Protein AF-A0AAZ3PKI0-F1 (afdb_monomer_lite)

Structure (mmCIF, N/CA/C/O backbone):
data_AF-A0AAZ3PKI0-F1
#
_entry.id   AF-A0AAZ3PKI0-F1
#
loop_
_atom_site.group_PDB
_atom_site.id
_atom_site.type_symbol
_atom_site.label_atom_id
_atom_site.label_alt_id
_atom_site.label_comp_id
_atom_site.label_asym_id
_atom_site.label_entity_id
_atom_site.label_seq_id
_atom_site.pdbx_PDB_ins_code
_atom_site.Cartn_x
_atom_site.Cartn_y
_atom_site.Cartn_z
_atom_site.occupancy
_atom_site.B_iso_or_equiv
_atom_site.auth_seq_id
_atom_site.auth_comp_id
_atom_site.auth_asym_id
_atom_site.auth_atom_id
_atom_site.pdbx_PDB_model_num
ATOM 1 N N . MET A 1 1 ? 27.537 -2.124 -62.324 1.00 47.22 1 MET A N 1
ATOM 2 C CA . MET A 1 1 ? 26.888 -2.576 -61.076 1.00 47.22 1 MET A CA 1
ATOM 3 C C . MET A 1 1 ? 27.888 -2.335 -59.960 1.00 47.22 1 MET A C 1
ATOM 5 O O . MET A 1 1 ? 28.958 -2.930 -60.044 1.00 47.22 1 MET A O 1
ATOM 9 N N . PRO A 1 2 ? 27.652 -1.403 -59.022 1.00 54.72 2 PRO A N 1
ATOM 10 C CA . PRO A 1 2 ? 28.598 -1.207 -57.933 1.00 54.72 2 PRO A CA 1
ATOM 11 C C . PRO A 1 2 ? 28.593 -2.488 -57.096 1.00 54.72 2 PRO A C 1
ATOM 13 O O . PRO A 1 2 ? 27.531 -2.969 -56.702 1.00 54.72 2 PRO A O 1
ATOM 16 N N . LEU A 1 3 ? 29.770 -3.093 -56.924 1.00 57.56 3 LEU A N 1
ATOM 17 C CA . LEU A 1 3 ? 29.930 -4.253 -56.061 1.00 57.56 3 LEU A CA 1
ATOM 18 C C . LEU A 1 3 ? 29.559 -3.834 -54.640 1.00 57.56 3 LEU A C 1
ATOM 20 O O . LEU A 1 3 ? 30.210 -2.973 -54.051 1.00 57.56 3 LEU A O 1
ATOM 24 N N . CYS A 1 4 ? 28.520 -4.461 -54.100 1.00 59.50 4 CYS A N 1
ATOM 25 C CA . CYS A 1 4 ? 28.235 -4.442 -52.678 1.00 59.50 4 CYS A CA 1
ATOM 26 C C . CYS A 1 4 ? 29.407 -5.155 -51.984 1.00 59.50 4 CYS A C 1
ATOM 28 O O . CYS A 1 4 ? 29.484 -6.383 -51.966 1.00 59.50 4 CYS A O 1
ATOM 30 N N . VAL A 1 5 ? 30.400 -4.392 -51.527 1.00 69.50 5 VAL A N 1
ATOM 31 C CA . VAL A 1 5 ? 31.495 -4.922 -50.709 1.00 69.50 5 VAL A CA 1
ATOM 32 C C . VAL A 1 5 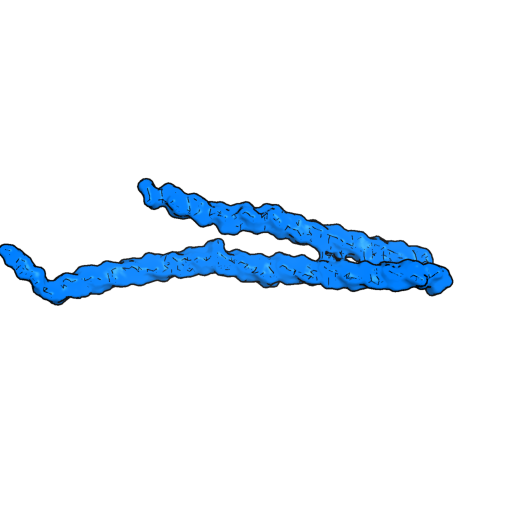? 30.897 -5.342 -49.362 1.00 69.50 5 VAL A C 1
ATOM 34 O O . VAL A 1 5 ? 30.274 -4.501 -48.711 1.00 69.50 5 VAL A O 1
ATOM 37 N N . PRO A 1 6 ? 31.087 -6.595 -48.906 1.00 72.19 6 PRO A N 1
ATOM 38 C CA . PRO A 1 6 ? 30.479 -7.098 -47.669 1.00 72.19 6 PRO A CA 1
ATOM 39 C C . PRO A 1 6 ? 30.728 -6.214 -46.437 1.00 72.19 6 PRO A C 1
ATOM 41 O O . PRO A 1 6 ? 29.905 -6.173 -45.531 1.00 72.19 6 PRO A O 1
ATOM 44 N N . GLY A 1 7 ? 31.843 -5.474 -46.421 1.00 78.44 7 GLY A N 1
ATOM 45 C CA . GLY A 1 7 ? 32.179 -4.538 -45.350 1.00 78.44 7 GLY A CA 1
ATOM 46 C C . GLY A 1 7 ? 31.232 -3.340 -45.229 1.00 78.44 7 GLY A C 1
ATOM 47 O O . GLY A 1 7 ? 30.918 -2.963 -44.110 1.00 78.44 7 GLY A O 1
ATOM 48 N N . LEU A 1 8 ? 30.735 -2.771 -46.336 1.00 83.12 8 LEU A N 1
ATOM 49 C CA . LEU A 1 8 ? 29.786 -1.646 -46.270 1.00 83.12 8 LEU A CA 1
ATOM 50 C C . LEU A 1 8 ? 28.417 -2.111 -45.761 1.00 83.12 8 LEU A C 1
ATOM 52 O O . LEU A 1 8 ? 27.858 -1.490 -44.870 1.00 83.12 8 LEU A O 1
ATOM 56 N N . ALA A 1 9 ? 27.942 -3.269 -46.232 1.00 86.19 9 ALA A N 1
ATOM 57 C CA . ALA A 1 9 ? 26.694 -3.857 -45.745 1.00 86.19 9 ALA A CA 1
ATOM 58 C C . ALA A 1 9 ? 26.739 -4.178 -44.238 1.00 86.19 9 ALA A C 1
ATOM 60 O O . ALA A 1 9 ? 25.734 -4.045 -43.544 1.00 86.19 9 ALA A O 1
ATOM 61 N N . LEU A 1 10 ? 27.902 -4.590 -43.718 1.00 88.31 10 LEU A N 1
ATOM 62 C CA . LEU A 1 10 ? 28.098 -4.818 -42.283 1.00 88.31 10 LEU A CA 1
ATOM 63 C C . LEU A 1 10 ? 28.148 -3.519 -41.469 1.00 88.31 10 LEU A C 1
ATOM 65 O O . LEU A 1 10 ? 27.714 -3.525 -40.320 1.00 88.31 10 LEU A O 1
ATOM 69 N N . ILE A 1 11 ? 28.657 -2.425 -42.041 1.00 90.56 11 ILE A N 1
ATOM 70 C CA . ILE A 1 11 ? 28.642 -1.105 -41.396 1.00 90.56 11 ILE A CA 1
ATOM 71 C C . ILE A 1 11 ? 27.197 -0.605 -41.276 1.00 90.56 11 ILE A C 1
ATOM 73 O O . ILE A 1 11 ? 26.766 -0.314 -40.164 1.00 90.56 11 ILE A O 1
ATOM 77 N N . ASP A 1 12 ? 26.427 -0.626 -42.368 1.00 90.25 12 ASP A N 1
ATOM 78 C CA . ASP A 1 12 ? 25.018 -0.197 -42.378 1.00 90.25 12 ASP A CA 1
ATOM 79 C C . ASP A 1 12 ? 24.157 -1.041 -41.412 1.00 90.25 12 ASP A C 1
ATOM 81 O O . ASP A 1 12 ? 23.305 -0.527 -40.679 1.00 90.25 12 ASP A O 1
ATOM 85 N N . ALA A 1 13 ? 24.409 -2.356 -41.363 1.00 91.19 13 ALA A N 1
ATOM 86 C CA . ALA A 1 13 ? 23.764 -3.252 -40.405 1.00 91.19 13 ALA A CA 1
ATOM 87 C C . ALA A 1 13 ? 24.153 -2.923 -38.953 1.00 91.19 13 ALA A C 1
ATOM 89 O O . ALA A 1 13 ? 23.298 -2.948 -38.069 1.00 91.19 13 ALA A O 1
ATOM 90 N N . GLY A 1 14 ? 25.423 -2.594 -38.701 1.00 93.19 14 GLY A N 1
ATOM 91 C CA . GLY A 1 14 ? 25.908 -2.185 -37.384 1.00 93.19 14 GLY A CA 1
ATOM 92 C C . GLY A 1 14 ? 25.277 -0.880 -36.894 1.00 93.19 14 GLY A C 1
ATOM 93 O O . GLY A 1 14 ? 24.901 -0.789 -35.726 1.00 93.19 14 GLY A O 1
ATOM 94 N N . GLU A 1 15 ? 25.101 0.100 -37.781 1.00 93.38 15 GLU A N 1
ATOM 95 C CA . GLU A 1 15 ? 24.407 1.357 -37.473 1.00 93.38 15 GLU A CA 1
ATOM 96 C C . GLU A 1 15 ? 22.931 1.112 -37.140 1.00 93.38 15 GLU A C 1
ATOM 98 O O . GLU A 1 15 ? 22.464 1.535 -36.082 1.00 93.38 15 GLU A O 1
ATOM 103 N N . SER A 1 16 ? 22.238 0.312 -37.957 1.00 94.00 16 SER A N 1
ATOM 104 C CA . SER A 1 16 ? 20.838 -0.072 -37.712 1.00 94.00 16 SER A CA 1
ATOM 105 C C . SER A 1 16 ? 20.660 -0.805 -36.372 1.00 94.00 16 SER A C 1
ATOM 107 O O . SER A 1 16 ? 19.684 -0.593 -35.653 1.00 94.00 16 SER A O 1
ATOM 109 N N . MET A 1 17 ? 21.614 -1.666 -35.998 1.00 95.25 17 MET A N 1
ATOM 110 C CA . MET A 1 17 ? 21.596 -2.355 -34.702 1.00 95.25 17 MET A CA 1
ATOM 111 C C . MET A 1 17 ? 21.842 -1.404 -33.526 1.00 95.25 17 MET A C 1
ATOM 113 O O . MET A 1 17 ? 21.283 -1.629 -32.451 1.00 95.25 17 MET A O 1
ATOM 117 N N . ARG A 1 18 ? 22.649 -0.350 -33.706 1.00 95.69 18 ARG A N 1
ATOM 118 C CA . ARG A 1 18 ? 22.853 0.673 -32.671 1.00 95.69 18 ARG A CA 1
ATOM 119 C C . ARG A 1 18 ? 21.564 1.444 -32.410 1.00 95.69 18 ARG A C 1
ATOM 121 O O . ARG A 1 18 ? 21.163 1.555 -31.256 1.00 95.69 18 ARG A O 1
ATOM 128 N N . GLU A 1 19 ? 20.901 1.905 -33.467 1.00 95.56 19 GLU A N 1
ATOM 129 C CA . GLU A 1 19 ? 19.615 2.609 -33.368 1.00 95.56 19 GLU A CA 1
ATOM 130 C C . GLU A 1 19 ? 18.549 1.736 -32.692 1.00 95.56 19 GLU A C 1
ATOM 132 O O . GLU A 1 19 ? 17.831 2.195 -31.804 1.00 95.56 19 GLU A O 1
ATOM 137 N N . LEU A 1 20 ? 18.492 0.443 -33.030 1.00 94.94 20 LEU A N 1
ATOM 138 C CA . LEU A 1 20 ? 17.598 -0.500 -32.355 1.00 94.94 20 LEU A CA 1
ATOM 139 C C . LEU A 1 20 ? 17.914 -0.641 -30.856 1.00 94.94 20 LEU A C 1
ATOM 141 O O . LEU A 1 20 ? 16.997 -0.785 -30.048 1.00 94.94 20 LEU A O 1
ATOM 145 N N . GLY A 1 21 ? 19.194 -0.590 -30.479 1.00 96.44 21 GLY A N 1
ATOM 146 C CA . GLY A 1 21 ? 19.622 -0.569 -29.080 1.00 96.44 21 GLY A CA 1
ATOM 147 C C . GLY A 1 21 ? 19.086 0.649 -28.327 1.00 96.44 21 GLY A C 1
ATOM 148 O O . GLY A 1 21 ? 18.530 0.500 -27.242 1.00 96.44 21 GLY A O 1
ATOM 149 N N . GLU A 1 22 ? 19.165 1.832 -28.935 1.00 95.69 22 GLU A N 1
ATOM 150 C CA . GLU A 1 22 ? 18.637 3.076 -28.358 1.00 95.69 22 GLU A CA 1
ATOM 151 C C . GLU A 1 22 ? 17.109 3.013 -28.176 1.00 95.69 22 GLU A C 1
ATOM 153 O O . GLU A 1 22 ? 16.591 3.381 -27.120 1.00 95.69 22 GLU A O 1
ATOM 158 N N . VAL A 1 23 ? 16.380 2.474 -29.161 1.00 95.56 23 VAL A N 1
ATOM 159 C CA . VAL A 1 23 ? 14.920 2.280 -29.076 1.00 95.56 23 VAL A CA 1
ATOM 160 C C . VAL A 1 23 ? 14.545 1.269 -27.990 1.00 95.56 23 VAL A C 1
ATOM 162 O O . VAL A 1 23 ? 13.585 1.488 -27.251 1.00 95.56 23 VAL A O 1
ATOM 165 N N . LYS A 1 24 ? 15.297 0.171 -27.861 1.00 94.31 24 LYS A N 1
ATOM 166 C CA . LYS A 1 24 ? 15.095 -0.817 -26.793 1.00 94.31 24 LYS A CA 1
ATOM 167 C C . LYS A 1 24 ? 15.283 -0.177 -25.420 1.00 94.31 24 LYS A C 1
ATOM 169 O O . LYS A 1 24 ? 14.454 -0.386 -24.542 1.00 94.31 24 LYS A O 1
ATOM 174 N N . ASP A 1 25 ? 16.354 0.583 -25.226 1.00 96.56 25 ASP A N 1
ATOM 175 C CA . ASP A 1 25 ? 16.633 1.196 -23.928 1.00 96.56 25 ASP A CA 1
ATOM 176 C C . ASP A 1 25 ? 15.572 2.253 -23.574 1.00 96.56 25 ASP A C 1
ATOM 178 O O . ASP A 1 25 ? 15.147 2.336 -22.419 1.00 96.56 25 ASP A O 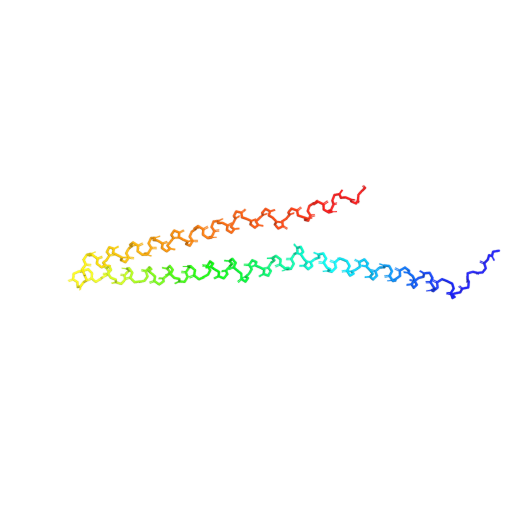1
ATOM 182 N N . ALA A 1 26 ? 15.059 2.990 -24.567 1.00 94.31 26 ALA A N 1
ATOM 183 C CA . ALA A 1 26 ? 13.911 3.878 -24.388 1.00 94.31 26 ALA A CA 1
ATOM 184 C C . ALA A 1 26 ? 12.641 3.110 -23.970 1.00 94.31 26 ALA A C 1
ATOM 186 O O . ALA A 1 26 ? 11.968 3.517 -23.022 1.00 94.31 26 ALA A O 1
ATOM 187 N N . LEU A 1 27 ? 12.348 1.976 -24.615 1.00 93.31 27 LEU A N 1
ATOM 188 C CA . LEU A 1 27 ? 11.224 1.109 -24.251 1.00 93.31 27 LEU A CA 1
ATOM 189 C C . LEU A 1 27 ? 11.375 0.541 -22.832 1.00 93.31 27 LEU A C 1
ATOM 191 O O . LEU A 1 27 ? 10.417 0.541 -22.061 1.00 93.31 27 LEU A O 1
ATOM 195 N N . ASP A 1 28 ? 12.571 0.082 -22.464 1.00 94.38 28 ASP A N 1
ATOM 196 C CA . ASP A 1 28 ? 12.850 -0.450 -21.127 1.00 94.38 28 ASP A CA 1
ATOM 197 C C . ASP A 1 28 ? 12.617 0.622 -20.049 1.00 94.38 28 ASP A C 1
ATOM 199 O O . ASP A 1 28 ? 12.030 0.343 -18.998 1.00 94.38 28 ASP A O 1
ATOM 203 N N . MET A 1 29 ? 13.035 1.865 -20.313 1.00 93.88 29 MET A N 1
ATOM 204 C CA . MET A 1 29 ? 12.761 2.998 -19.427 1.00 93.88 29 MET A CA 1
ATOM 205 C C . MET A 1 29 ? 11.265 3.306 -19.333 1.00 93.88 29 MET A C 1
ATOM 207 O O . MET A 1 29 ? 10.762 3.512 -18.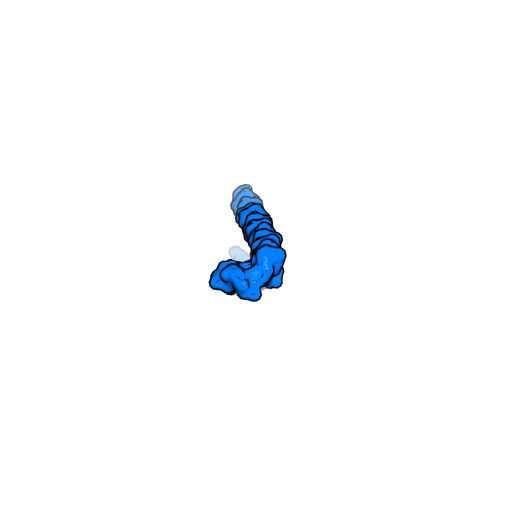227 1.00 93.88 29 MET A O 1
ATOM 211 N N . GLU A 1 30 ? 10.551 3.298 -20.458 1.00 89.75 30 GLU A N 1
ATOM 212 C CA . GLU A 1 30 ? 9.112 3.562 -20.509 1.00 89.75 30 GLU A CA 1
ATOM 213 C C . GLU A 1 30 ? 8.319 2.517 -19.715 1.00 89.75 30 GLU A C 1
ATOM 215 O O . GLU A 1 30 ? 7.502 2.868 -18.863 1.00 89.75 30 GLU A O 1
ATOM 220 N N . VAL A 1 31 ? 8.607 1.228 -19.917 1.00 89.25 31 VAL A N 1
ATOM 221 C CA . VAL A 1 31 ? 7.976 0.132 -19.166 1.00 89.25 31 VAL A CA 1
ATOM 222 C C . VAL A 1 31 ? 8.289 0.250 -17.680 1.00 89.25 31 VAL A C 1
ATOM 224 O O . VAL A 1 31 ? 7.407 0.069 -16.837 1.00 89.25 31 VAL A O 1
ATOM 227 N N . LYS A 1 32 ? 9.533 0.582 -17.327 1.00 89.38 32 LYS A N 1
ATOM 228 C CA . LYS A 1 32 ? 9.900 0.752 -15.925 1.00 89.38 32 LYS A CA 1
ATOM 229 C C . LYS A 1 32 ? 9.093 1.869 -15.264 1.00 89.38 32 LYS A C 1
ATOM 231 O O . LYS A 1 32 ? 8.456 1.625 -14.246 1.00 89.38 32 LYS A O 1
ATOM 236 N N . GLN A 1 33 ? 9.078 3.054 -15.862 1.00 88.06 33 GLN A N 1
ATOM 237 C CA . GLN A 1 33 ? 8.466 4.239 -15.261 1.00 88.06 33 GLN A CA 1
ATOM 238 C C . GLN A 1 33 ? 6.937 4.206 -15.282 1.00 88.06 33 GLN A C 1
ATOM 240 O O . GLN A 1 33 ? 6.304 4.654 -14.330 1.00 88.06 33 GLN A O 1
ATOM 245 N N . ASN A 1 34 ? 6.336 3.673 -16.347 1.00 83.19 34 ASN A N 1
ATOM 246 C CA . ASN A 1 34 ? 4.887 3.730 -16.536 1.00 83.19 34 ASN A CA 1
ATOM 247 C C . ASN A 1 34 ? 4.161 2.477 -16.043 1.00 83.19 34 ASN A C 1
ATOM 249 O O . ASN A 1 34 ? 2.944 2.513 -15.874 1.00 83.19 34 ASN A O 1
ATOM 253 N N . PHE A 1 35 ? 4.878 1.374 -15.814 1.00 84.38 35 PHE A N 1
ATOM 254 C CA . PHE A 1 35 ? 4.269 0.112 -15.401 1.00 84.38 35 PHE A CA 1
ATOM 255 C C . PHE A 1 35 ? 4.892 -0.459 -14.126 1.00 84.38 35 PHE A C 1
ATOM 257 O O . PHE A 1 35 ? 4.173 -0.688 -13.154 1.00 84.38 35 PHE A O 1
ATOM 264 N N . LEU A 1 36 ? 6.214 -0.658 -14.090 1.00 89.12 36 LEU A N 1
ATOM 265 C CA . LEU A 1 36 ? 6.860 -1.306 -12.941 1.00 89.12 36 LEU A CA 1
ATOM 266 C C . LEU A 1 36 ? 6.868 -0.421 -11.686 1.00 89.12 36 LEU A C 1
ATOM 268 O O . LEU A 1 36 ? 6.486 -0.891 -10.617 1.00 89.12 36 LEU A O 1
ATOM 272 N N . ASP A 1 37 ? 7.258 0.848 -11.800 1.00 89.56 37 ASP A N 1
ATOM 273 C CA . ASP A 1 37 ? 7.354 1.766 -10.659 1.00 89.56 37 ASP A CA 1
ATOM 274 C C . ASP A 1 37 ? 5.970 2.075 -10.029 1.00 89.56 37 ASP A C 1
ATOM 276 O O . ASP A 1 37 ? 5.855 2.054 -8.794 1.00 89.56 37 ASP A O 1
ATOM 280 N N . PRO A 1 38 ? 4.885 2.282 -10.811 1.00 88.62 38 PRO A N 1
ATOM 281 C CA . PRO A 1 38 ? 3.533 2.394 -10.265 1.00 88.62 38 PRO A CA 1
ATOM 282 C C . PRO A 1 38 ? 3.066 1.114 -9.565 1.00 88.62 38 PRO A C 1
ATOM 284 O O . PRO A 1 38 ? 2.552 1.194 -8.451 1.00 88.62 38 PRO A O 1
ATOM 287 N N . LEU A 1 39 ? 3.308 -0.070 -10.147 1.00 89.38 39 LEU A N 1
ATOM 288 C CA . LEU A 1 39 ? 2.973 -1.353 -9.511 1.00 89.38 39 LEU A CA 1
ATOM 289 C C . LEU A 1 39 ? 3.727 -1.572 -8.200 1.00 89.38 39 LEU A C 1
ATOM 291 O O . LEU A 1 39 ? 3.161 -2.064 -7.222 1.00 89.38 39 LEU A O 1
ATOM 295 N N . GLN A 1 40 ? 5.004 -1.196 -8.171 1.00 90.88 40 GLN A N 1
ATOM 296 C CA . GLN A 1 40 ? 5.808 -1.269 -6.961 1.00 90.88 40 GLN A CA 1
ATOM 297 C C . GLN A 1 40 ? 5.237 -0.347 -5.877 1.00 90.88 40 GLN A C 1
ATOM 299 O O . GLN A 1 40 ? 5.145 -0.747 -4.718 1.00 90.88 40 GLN A O 1
ATOM 304 N N . THR A 1 41 ? 4.811 0.861 -6.255 1.00 89.31 41 THR A N 1
ATOM 305 C CA . THR A 1 41 ? 4.191 1.829 -5.338 1.00 89.31 41 THR A CA 1
ATOM 306 C C . THR A 1 41 ? 2.877 1.299 -4.773 1.00 89.31 41 THR A C 1
ATOM 308 O O . THR A 1 41 ? 2.722 1.285 -3.553 1.00 89.31 41 THR A O 1
ATOM 311 N N . LEU A 1 42 ? 1.999 0.784 -5.635 1.00 90.19 42 LEU A N 1
ATOM 312 C CA . LEU A 1 42 ? 0.750 0.125 -5.256 1.00 90.19 42 LEU A CA 1
ATOM 313 C C . LEU A 1 42 ? 0.992 -0.982 -4.219 1.00 90.19 42 LEU A C 1
ATOM 315 O O . LEU A 1 42 ? 0.350 -1.043 -3.167 1.00 90.19 42 LEU A O 1
ATOM 319 N N . HIS A 1 43 ? 1.963 -1.855 -4.483 1.00 89.38 43 HIS A N 1
ATOM 320 C CA . HIS A 1 43 ? 2.287 -2.943 -3.570 1.00 89.38 43 HIS A CA 1
ATOM 321 C C . HIS A 1 43 ? 2.861 -2.445 -2.235 1.00 89.38 43 HIS A C 1
ATOM 323 O O . HIS A 1 43 ? 2.454 -2.902 -1.164 1.00 89.38 43 HIS A O 1
ATOM 329 N N . ASP A 1 44 ? 3.831 -1.533 -2.279 1.00 92.81 44 ASP A N 1
ATOM 330 C CA . ASP A 1 44 ? 4.585 -1.130 -1.093 1.00 92.81 44 ASP A CA 1
ATOM 331 C C . ASP A 1 44 ? 3.921 -0.050 -0.246 1.00 92.81 44 ASP A C 1
ATOM 333 O O . ASP A 1 44 ? 4.325 0.136 0.906 1.00 92.81 44 ASP A O 1
ATOM 337 N N . LYS A 1 45 ? 2.916 0.639 -0.780 1.00 90.56 45 LYS A N 1
ATOM 338 C CA . LYS A 1 45 ? 2.143 1.636 -0.045 1.00 90.56 45 LYS A CA 1
ATOM 339 C C . LYS A 1 45 ? 0.714 1.167 0.141 1.00 90.56 45 LYS A C 1
ATOM 341 O O . LYS A 1 45 ? 0.386 0.715 1.236 1.00 90.56 45 LYS A O 1
ATOM 346 N N . ASP A 1 46 ? -0.094 1.201 -0.910 1.00 90.75 46 ASP A N 1
ATOM 347 C CA . ASP A 1 46 ? -1.547 1.097 -0.780 1.00 90.75 46 ASP A CA 1
ATOM 348 C C . ASP A 1 46 ? -1.982 -0.284 -0.269 1.00 90.75 46 ASP A C 1
ATOM 350 O O . ASP A 1 46 ? -2.712 -0.392 0.721 1.00 90.75 46 ASP A O 1
ATOM 354 N N . LEU A 1 47 ? -1.457 -1.370 -0.853 1.00 93.06 47 LEU A N 1
ATOM 355 C CA . LEU A 1 47 ? -1.781 -2.729 -0.398 1.00 93.06 47 LEU A CA 1
ATOM 356 C C . LEU A 1 47 ? -1.259 -3.014 1.014 1.00 93.06 47 LEU A C 1
ATOM 358 O O . LEU A 1 47 ? -1.946 -3.663 1.809 1.00 93.06 47 LEU A O 1
ATOM 362 N N . LYS A 1 48 ? -0.059 -2.529 1.354 1.00 95.12 48 LYS A N 1
ATOM 363 C CA . LYS A 1 48 ? 0.498 -2.677 2.708 1.00 95.12 48 LYS A CA 1
ATOM 364 C C . LYS A 1 48 ? -0.307 -1.899 3.747 1.00 95.12 48 LYS A C 1
ATOM 366 O O . LYS A 1 48 ? -0.521 -2.413 4.847 1.00 95.12 48 LYS A O 1
ATOM 371 N N . GLU A 1 49 ? -0.764 -0.699 3.415 1.00 94.06 49 GLU A N 1
ATOM 372 C CA . GLU A 1 49 ? -1.602 0.130 4.279 1.00 94.06 49 GLU A CA 1
ATOM 373 C C . GLU A 1 49 ? -2.969 -0.522 4.517 1.00 94.06 49 GLU A C 1
ATOM 375 O O . GLU A 1 49 ? -3.372 -0.713 5.667 1.00 94.06 49 GLU A O 1
ATOM 380 N N . ILE A 1 50 ? -3.634 -0.994 3.459 1.00 95.19 50 ILE A N 1
ATOM 381 C CA . ILE A 1 50 ? -4.893 -1.743 3.577 1.00 95.19 50 ILE A CA 1
ATOM 382 C C . ILE A 1 50 ? -4.702 -2.999 4.429 1.00 95.19 50 ILE A C 1
ATOM 384 O O . ILE A 1 50 ? -5.486 -3.251 5.347 1.00 95.19 50 ILE A O 1
ATOM 388 N N . ALA A 1 51 ? -3.635 -3.768 4.194 1.00 95.94 51 ALA A N 1
ATOM 389 C CA . ALA A 1 51 ? -3.332 -4.945 5.003 1.00 95.94 51 ALA A CA 1
ATOM 390 C C . ALA A 1 51 ? -3.139 -4.589 6.490 1.00 95.94 51 ALA A C 1
ATOM 392 O O . ALA A 1 51 ? -3.590 -5.325 7.374 1.00 95.94 51 ALA A O 1
ATOM 393 N N . HIS A 1 52 ? -2.512 -3.446 6.785 1.00 96.81 52 HIS A N 1
ATOM 394 C CA . HIS A 1 52 ? -2.371 -2.947 8.150 1.00 96.81 52 HIS A CA 1
ATOM 395 C C . HIS A 1 52 ? -3.729 -2.602 8.781 1.00 96.81 52 HIS A C 1
ATOM 397 O O . HIS A 1 52 ? -4.005 -3.032 9.908 1.00 96.81 52 HIS A O 1
ATOM 403 N N . HIS A 1 53 ? -4.596 -1.882 8.064 1.00 96.75 53 HIS A N 1
ATOM 404 C CA . HIS A 1 53 ? -5.941 -1.547 8.538 1.00 96.75 53 HIS A CA 1
ATOM 405 C C . HIS A 1 53 ? -6.790 -2.792 8.796 1.00 96.75 53 HIS A C 1
ATOM 407 O O . HIS A 1 53 ? -7.390 -2.899 9.865 1.00 96.75 53 HIS A O 1
ATOM 413 N N . LEU A 1 54 ? -6.766 -3.773 7.890 1.00 97.19 54 LEU A N 1
ATOM 414 C CA . LEU A 1 54 ? -7.495 -5.035 8.046 1.00 97.19 54 LEU A CA 1
ATOM 415 C C . LEU A 1 54 ? -7.016 -5.834 9.263 1.00 97.19 54 LEU A C 1
ATOM 417 O O . LEU A 1 54 ? -7.833 -6.309 10.053 1.00 97.19 54 LEU A O 1
ATOM 421 N N . LYS A 1 55 ? -5.699 -5.923 9.483 1.00 97.75 55 LYS A N 1
ATOM 422 C CA . LYS A 1 55 ? -5.144 -6.589 10.670 1.00 97.75 55 LYS A CA 1
ATOM 423 C C . LYS A 1 55 ? -5.564 -5.889 11.965 1.00 97.75 55 LYS A C 1
ATOM 425 O O . LYS A 1 55 ? -5.872 -6.540 12.965 1.00 97.75 55 LYS A O 1
ATOM 430 N N . LYS A 1 56 ? -5.583 -4.553 11.964 1.00 97.31 56 LYS A N 1
ATOM 431 C CA . LYS A 1 56 ? -6.033 -3.756 13.112 1.00 97.31 56 LYS A CA 1
ATOM 432 C C . LYS A 1 56 ? -7.532 -3.944 13.362 1.00 97.31 56 LYS A C 1
ATOM 434 O O . LYS A 1 56 ? -7.926 -4.117 14.516 1.00 97.31 56 LYS A O 1
ATOM 439 N N . LEU A 1 57 ? -8.339 -3.962 12.302 1.00 97.81 57 LEU A N 1
ATOM 440 C CA . LEU A 1 57 ? -9.779 -4.207 12.350 1.00 97.81 57 LEU A CA 1
ATOM 441 C C . LEU A 1 57 ? -10.089 -5.581 12.943 1.00 97.81 57 LEU A C 1
ATOM 443 O O . LEU A 1 57 ? -10.916 -5.685 13.847 1.00 97.81 57 LEU A O 1
ATOM 447 N N . GLU A 1 58 ? -9.387 -6.624 12.498 1.00 97.44 58 GLU A N 1
ATOM 448 C CA . GLU A 1 58 ? -9.544 -7.972 13.044 1.00 97.44 58 GLU A CA 1
ATOM 449 C C . GLU A 1 58 ? -9.250 -8.005 14.550 1.00 97.44 58 GLU A C 1
ATOM 451 O O . GLU A 1 58 ? -10.041 -8.546 15.323 1.00 97.44 58 GLU A O 1
ATOM 456 N N . GLY A 1 59 ? -8.171 -7.352 14.993 1.00 97.56 59 GLY A N 1
ATOM 457 C CA . GLY A 1 59 ? -7.858 -7.227 16.417 1.00 97.56 59 GLY A CA 1
ATOM 458 C C . GLY A 1 59 ? -8.960 -6.521 17.219 1.00 97.56 59 GLY A C 1
ATOM 459 O O . GLY A 1 59 ? -9.323 -6.982 18.303 1.00 97.56 59 GLY A O 1
ATOM 460 N N . ARG A 1 60 ? -9.536 -5.433 16.687 1.00 96.94 60 ARG A N 1
ATOM 461 C CA . ARG A 1 60 ? -10.656 -4.715 17.326 1.00 96.94 60 ARG A CA 1
ATOM 462 C C . ARG A 1 60 ? -11.927 -5.555 17.385 1.00 96.94 60 ARG A C 1
ATOM 464 O O . ARG A 1 60 ? -12.584 -5.572 18.423 1.00 96.94 60 ARG A O 1
ATOM 471 N N . ARG A 1 61 ? -12.232 -6.287 16.312 1.00 97.50 61 ARG A N 1
ATOM 472 C CA . ARG A 1 61 ? -13.368 -7.214 16.254 1.00 97.50 61 ARG A CA 1
ATOM 473 C C . ARG A 1 61 ? -13.259 -8.273 17.346 1.00 97.50 61 ARG A C 1
ATOM 475 O O . ARG A 1 61 ? -14.223 -8.513 18.064 1.00 97.50 61 ARG A O 1
ATOM 482 N N . LEU A 1 62 ? -12.077 -8.876 17.496 1.00 97.56 62 LEU A N 1
ATOM 483 C CA . LEU A 1 62 ? -11.828 -9.901 18.510 1.00 97.56 62 LEU A CA 1
ATOM 484 C C . LEU A 1 62 ? -11.930 -9.345 19.941 1.00 97.56 62 LEU A C 1
ATOM 486 O O . LEU A 1 62 ? -12.508 -10.013 20.799 1.00 97.56 62 LEU A O 1
ATOM 490 N N . ASP A 1 63 ? -11.419 -8.135 20.204 1.00 95.25 63 ASP A N 1
ATOM 491 C CA . ASP A 1 63 ? -11.554 -7.466 21.513 1.00 95.25 63 ASP A CA 1
ATOM 492 C C . ASP A 1 63 ? -13.025 -7.185 21.857 1.00 95.25 63 ASP A C 1
ATOM 494 O O . ASP A 1 63 ? -13.482 -7.496 22.962 1.00 95.25 63 ASP A O 1
ATOM 498 N N . PHE A 1 64 ? -13.788 -6.660 20.895 1.00 96.06 64 PHE A N 1
ATOM 499 C CA . PHE A 1 64 ? -15.220 -6.427 21.056 1.00 96.06 64 PHE A CA 1
ATOM 500 C C . PHE A 1 64 ? -15.986 -7.734 21.307 1.00 96.06 64 PHE A C 1
ATOM 502 O O . PHE A 1 64 ? -16.733 -7.828 22.285 1.00 96.06 64 PHE A O 1
ATOM 509 N N . ASP A 1 65 ? -15.750 -8.771 20.496 1.00 95.31 65 ASP A N 1
ATOM 510 C CA . ASP A 1 65 ? -16.378 -10.088 20.646 1.00 95.31 65 ASP A CA 1
ATOM 511 C C . ASP A 1 65 ? -16.075 -10.709 22.020 1.00 95.31 65 ASP A C 1
ATOM 513 O O . ASP A 1 65 ? -16.958 -11.290 22.660 1.00 95.31 65 ASP A O 1
ATOM 517 N N . TYR A 1 66 ? -14.834 -10.574 22.499 1.00 95.31 66 TYR A N 1
ATOM 518 C CA . TYR A 1 66 ? -14.423 -11.063 23.812 1.00 95.31 66 TYR A CA 1
ATOM 519 C C . TYR A 1 66 ? -15.153 -10.338 24.950 1.00 95.31 66 TYR A C 1
ATOM 521 O O . TYR A 1 66 ? -15.707 -10.993 25.838 1.00 95.31 66 TYR A O 1
ATOM 529 N N . LYS A 1 67 ? -15.199 -9.001 24.920 1.00 94.38 67 LYS A N 1
ATOM 530 C CA . LYS A 1 67 ? -15.872 -8.191 25.950 1.00 94.38 67 LYS A CA 1
ATOM 531 C C . LYS A 1 67 ? -17.379 -8.419 25.958 1.00 94.38 67 LYS A C 1
ATOM 533 O O . LYS A 1 67 ? -17.953 -8.643 27.022 1.00 94.38 67 LYS A O 1
ATOM 538 N N . LYS A 1 68 ? -18.003 -8.481 24.778 1.00 92.69 68 LYS A N 1
ATOM 539 C CA . LYS A 1 68 ? -19.433 -8.770 24.614 1.00 92.69 68 LYS A CA 1
ATOM 540 C C . LYS A 1 68 ? -19.814 -10.144 25.170 1.00 92.69 68 LYS A C 1
ATOM 542 O O . LYS A 1 68 ? -20.826 -10.273 25.849 1.00 92.69 68 LYS A O 1
ATOM 547 N N . LYS A 1 69 ? -18.988 -11.176 24.960 1.00 92.94 69 LYS A N 1
ATOM 548 C CA . LYS A 1 69 ? -19.223 -12.519 25.532 1.00 92.94 69 LYS A CA 1
ATOM 549 C C . LYS A 1 69 ? -19.108 -12.573 27.058 1.00 92.94 69 LYS A C 1
ATOM 551 O O . LYS A 1 69 ? -19.595 -13.524 27.663 1.00 92.94 69 LYS A O 1
ATOM 556 N N . ARG A 1 70 ? -18.458 -11.590 27.689 1.00 91.50 70 ARG A N 1
ATOM 557 C CA . ARG A 1 70 ? -18.297 -11.494 29.151 1.00 91.50 70 ARG A CA 1
ATOM 558 C C . ARG A 1 70 ? -19.167 -10.399 29.766 1.00 91.50 70 ARG A C 1
ATOM 560 O O . ARG A 1 70 ? -18.851 -9.916 30.856 1.00 91.50 70 ARG A O 1
ATOM 567 N N . GLN A 1 71 ? -20.255 -10.032 29.094 1.00 77.38 71 GLN A N 1
ATOM 568 C CA . GLN A 1 71 ? -21.249 -9.104 29.618 1.00 77.38 71 GLN A CA 1
ATOM 569 C C . GLN A 1 71 ? -21.712 -9.568 31.013 1.00 77.38 71 GLN A C 1
ATOM 571 O O . GLN A 1 71 ? -22.060 -10.733 31.208 1.00 77.38 71 GLN A O 1
ATOM 576 N N . GLY A 1 72 ? -21.589 -8.684 32.009 1.00 78.75 72 GLY A N 1
ATOM 577 C CA . GLY A 1 72 ? -21.779 -8.988 33.437 1.00 78.75 72 GLY A CA 1
ATOM 578 C C . GLY A 1 72 ? -20.486 -9.102 34.262 1.00 78.75 72 GLY A C 1
ATOM 579 O O . GLY A 1 72 ? -20.538 -8.989 35.482 1.00 78.75 72 GLY A O 1
ATOM 580 N N . LYS A 1 73 ? -19.318 -9.282 33.624 1.00 84.88 73 LYS A N 1
ATOM 581 C CA . LYS A 1 73 ? -17.981 -9.130 34.251 1.00 84.88 73 LYS A CA 1
ATOM 582 C C . LYS A 1 73 ? -17.212 -7.911 33.743 1.00 84.88 73 LYS A C 1
ATOM 584 O O . LYS A 1 73 ? -16.223 -7.524 34.352 1.00 84.88 73 LYS A O 1
ATOM 589 N N . VAL A 1 74 ? -17.638 -7.374 32.607 1.00 85.62 74 VAL A N 1
ATOM 590 C CA . VAL A 1 74 ? -17.092 -6.187 31.945 1.00 85.62 74 VAL A CA 1
ATOM 591 C C . VAL A 1 74 ? -18.171 -5.114 31.987 1.00 85.62 74 VAL A C 1
ATOM 593 O O . VAL A 1 74 ? -19.355 -5.443 31.873 1.00 85.62 74 VAL A O 1
ATOM 596 N N . THR A 1 75 ? -17.771 -3.861 32.190 1.00 90.81 75 THR A N 1
ATOM 597 C CA . THR A 1 75 ? -18.718 -2.743 32.260 1.00 90.81 75 THR A CA 1
ATOM 598 C C . THR A 1 75 ? -19.308 -2.432 30.885 1.00 90.81 75 THR A C 1
ATOM 600 O O . THR A 1 75 ? -18.660 -2.633 29.854 1.00 90.81 75 THR A O 1
ATOM 603 N N . ASP A 1 76 ? -20.538 -1.919 30.857 1.00 91.12 76 ASP A N 1
ATOM 604 C CA . ASP A 1 76 ? -21.188 -1.543 29.598 1.00 91.12 76 ASP A CA 1
ATOM 605 C C . ASP A 1 76 ? -20.413 -0.431 28.869 1.00 91.12 76 ASP A C 1
ATOM 607 O O . ASP A 1 76 ? -20.329 -0.446 27.641 1.00 91.12 76 ASP A O 1
ATOM 611 N N . ASP A 1 77 ? -19.759 0.470 29.611 1.00 92.94 77 ASP A N 1
ATOM 612 C CA . ASP A 1 77 ? -18.900 1.515 29.045 1.00 92.94 77 ASP A CA 1
ATOM 613 C C . ASP A 1 77 ? -17.680 0.933 28.314 1.00 92.94 77 ASP A C 1
ATOM 615 O O . ASP A 1 77 ? -17.342 1.379 27.217 1.00 92.94 77 ASP A O 1
ATOM 619 N N . GLU A 1 78 ? -17.037 -0.103 28.860 1.00 92.50 78 GLU A N 1
ATOM 620 C CA . GLU A 1 78 ? -15.918 -0.781 28.191 1.00 92.50 78 GLU A CA 1
ATOM 621 C C . GLU A 1 78 ? -16.357 -1.520 26.922 1.00 92.50 78 GLU A C 1
ATOM 623 O O . GLU A 1 78 ? -15.607 -1.560 25.940 1.00 92.50 78 GLU A O 1
ATOM 628 N N . ILE A 1 79 ? -17.557 -2.113 26.931 1.00 92.62 79 ILE A N 1
ATOM 629 C CA . ILE A 1 79 ? -18.138 -2.773 25.755 1.00 92.62 79 ILE A CA 1
ATOM 630 C C . ILE A 1 79 ? -18.457 -1.727 24.682 1.00 92.62 79 ILE A C 1
ATOM 632 O O . ILE A 1 79 ? -18.118 -1.927 23.515 1.00 92.62 79 ILE A O 1
ATOM 636 N N . LYS A 1 80 ? -19.047 -0.592 25.075 1.00 95.19 80 LYS A N 1
ATOM 637 C CA . LYS A 1 80 ? -19.368 0.517 24.172 1.00 95.19 80 LYS A CA 1
ATOM 638 C C . LYS A 1 80 ? -18.112 1.128 23.549 1.00 95.19 80 LYS A C 1
ATOM 640 O O . LYS A 1 80 ? -18.066 1.294 22.337 1.00 95.19 80 LYS A O 1
ATOM 645 N N . GLN A 1 81 ? -17.063 1.366 24.337 1.00 96.00 81 GLN A N 1
ATOM 646 C CA . GLN A 1 81 ? -15.779 1.852 23.815 1.00 96.00 81 GLN A CA 1
ATOM 647 C C . GLN A 1 81 ? -15.101 0.853 22.870 1.00 96.00 81 GLN A C 1
ATOM 649 O O . GLN A 1 81 ? -14.389 1.251 21.949 1.00 96.00 81 GLN A O 1
ATOM 654 N N . ALA A 1 82 ? -15.247 -0.452 23.116 1.00 94.00 82 ALA A N 1
ATOM 655 C CA . ALA A 1 82 ? -14.706 -1.468 22.217 1.00 94.00 82 ALA A CA 1
ATOM 656 C C . ALA A 1 82 ? -15.452 -1.493 20.875 1.00 94.00 82 ALA A C 1
ATOM 658 O O . ALA A 1 82 ? -14.805 -1.661 19.843 1.00 94.00 82 ALA A O 1
ATOM 659 N N . LEU A 1 83 ? -16.773 -1.284 20.896 1.00 95.94 83 LEU A N 1
ATOM 660 C CA . LEU A 1 83 ? -17.595 -1.148 19.694 1.00 95.94 83 LEU A CA 1
ATOM 661 C C . LEU A 1 83 ? -17.208 0.094 18.886 1.00 95.94 83 LEU A C 1
ATOM 663 O O . LEU A 1 83 ? -16.914 -0.031 17.707 1.00 95.94 83 LEU A O 1
ATOM 667 N N . GLU A 1 84 ? -17.113 1.254 19.535 1.00 97.00 84 GLU A N 1
ATOM 668 C CA . GLU A 1 84 ? -16.726 2.515 18.885 1.00 97.00 84 GLU A CA 1
ATOM 669 C C . GLU A 1 84 ? -15.360 2.386 18.194 1.00 97.00 84 GLU A C 1
ATOM 671 O O . GLU A 1 84 ? -15.231 2.622 16.999 1.00 97.00 84 GLU A O 1
ATOM 676 N N . LYS A 1 85 ? -14.353 1.837 18.890 1.00 96.69 85 LYS A N 1
ATOM 677 C CA . LYS A 1 85 ? -13.026 1.587 18.296 1.00 96.69 85 LYS A CA 1
ATOM 678 C C . LYS A 1 85 ? -13.048 0.587 17.139 1.00 96.69 85 LYS A C 1
ATOM 680 O O . LYS A 1 85 ? -12.147 0.623 16.294 1.00 96.69 85 LYS A O 1
ATOM 685 N N . PHE A 1 86 ? -13.972 -0.372 17.160 1.00 97.31 86 PHE A N 1
ATOM 686 C CA . PHE A 1 86 ? -14.159 -1.319 16.067 1.00 97.31 86 PHE A CA 1
ATOM 687 C C . PHE A 1 86 ? -14.762 -0.616 14.851 1.00 97.31 86 PHE A C 1
ATOM 689 O O . PHE A 1 86 ? -14.181 -0.732 13.773 1.00 97.31 86 PHE A O 1
ATOM 696 N N . ASP A 1 87 ? -15.834 0.152 15.040 1.00 97.31 87 ASP A N 1
ATOM 697 C CA . ASP A 1 87 ? -16.500 0.901 13.974 1.00 97.31 87 ASP A CA 1
ATOM 698 C C . ASP A 1 87 ? -15.560 1.947 13.349 1.00 97.31 87 ASP A C 1
ATOM 700 O O . ASP A 1 87 ? -15.406 1.954 12.129 1.00 97.31 87 ASP A O 1
ATOM 704 N N . ASP A 1 88 ? -14.801 2.700 14.154 1.00 96.88 88 ASP A N 1
ATOM 705 C CA . ASP A 1 88 ? -13.788 3.649 13.660 1.00 96.88 88 ASP A CA 1
ATOM 706 C C . ASP A 1 88 ? -12.747 2.958 12.765 1.00 96.88 88 ASP A C 1
ATOM 708 O O . ASP A 1 88 ? -12.348 3.447 11.709 1.00 96.88 88 ASP A O 1
ATOM 712 N N . THR A 1 89 ? -12.259 1.787 13.194 1.00 95.81 89 THR A N 1
ATOM 713 C CA . THR A 1 89 ? -11.232 1.059 12.431 1.00 95.81 89 THR A CA 1
ATOM 714 C C . THR A 1 89 ? -11.825 0.430 11.171 1.00 95.81 89 THR A C 1
ATOM 716 O O . THR A 1 89 ? -11.116 0.267 10.177 1.00 95.81 89 THR A O 1
ATOM 719 N N . LYS A 1 90 ? -13.112 0.074 11.209 1.00 97.12 90 LYS A N 1
ATOM 720 C CA . LYS A 1 90 ? -13.844 -0.475 10.073 1.00 97.12 90 LYS A CA 1
ATOM 721 C C . LYS A 1 90 ? -14.014 0.584 8.991 1.00 97.12 90 LYS A C 1
ATOM 723 O O . LYS A 1 90 ? -13.670 0.306 7.848 1.00 97.12 90 LYS A O 1
ATOM 728 N N . GLU A 1 91 ? -14.454 1.783 9.363 1.00 97.44 91 GLU A N 1
ATOM 729 C CA . GLU A 1 91 ? -14.629 2.902 8.434 1.00 97.44 91 GLU A CA 1
ATOM 730 C C . GLU A 1 91 ? -13.313 3.253 7.728 1.00 97.44 91 GLU A C 1
ATOM 732 O O . GLU A 1 91 ? -13.280 3.381 6.506 1.00 97.44 91 GLU A O 1
ATOM 737 N N . ILE A 1 92 ? -12.199 3.304 8.469 1.00 95.75 92 ILE A N 1
ATOM 738 C CA . ILE A 1 92 ? -10.874 3.555 7.881 1.00 95.75 92 ILE A CA 1
ATOM 739 C C . ILE A 1 92 ? -10.496 2.456 6.878 1.00 95.75 92 ILE A C 1
ATOM 741 O O . ILE A 1 92 ? -10.034 2.760 5.782 1.00 95.75 92 ILE A O 1
ATOM 745 N N . ALA A 1 93 ? -10.687 1.180 7.230 1.00 95.75 93 ALA A N 1
ATOM 746 C CA . ALA A 1 93 ? -10.361 0.077 6.328 1.00 95.75 93 ALA A CA 1
ATOM 747 C C . ALA A 1 93 ? -11.219 0.107 5.051 1.00 95.75 93 ALA A C 1
ATOM 749 O O . ALA A 1 93 ? -10.691 -0.085 3.956 1.00 95.75 93 ALA A O 1
ATOM 750 N N . GLU A 1 94 ? -12.520 0.376 5.185 1.00 94.75 94 GLU A N 1
ATOM 751 C CA . GLU A 1 94 ? -13.452 0.485 4.060 1.00 94.75 94 GLU A CA 1
ATOM 752 C C . GLU A 1 94 ? -13.090 1.653 3.140 1.00 94.75 94 GLU A C 1
ATOM 754 O O . GLU A 1 94 ? -13.035 1.471 1.924 1.00 94.75 94 GLU A O 1
ATOM 759 N N . LEU A 1 95 ? -12.767 2.819 3.705 1.00 94.50 95 LEU A N 1
ATOM 760 C CA . LEU A 1 95 ? -12.361 3.991 2.935 1.00 94.50 95 LEU A CA 1
ATOM 761 C C . LEU A 1 95 ? -11.046 3.753 2.182 1.00 94.50 95 LEU A C 1
ATOM 763 O O . LEU A 1 95 ? -10.968 4.046 0.990 1.00 94.50 95 LEU A O 1
ATOM 767 N N . SER A 1 96 ? -10.028 3.179 2.832 1.00 92.56 96 SER A N 1
ATOM 768 C CA . SER A 1 96 ? -8.752 2.871 2.171 1.00 92.56 96 SER A CA 1
ATOM 769 C C . SER A 1 96 ? -8.931 1.860 1.033 1.00 92.56 96 SER A C 1
ATOM 771 O O . SER A 1 96 ? -8.357 2.031 -0.041 1.00 92.56 96 SER A O 1
ATOM 773 N N . MET A 1 97 ? -9.768 0.833 1.224 1.00 92.00 97 MET A N 1
ATOM 774 C CA . MET A 1 97 ? -10.097 -0.126 0.163 1.00 92.00 97 MET A CA 1
ATOM 775 C C . MET A 1 97 ? -10.884 0.519 -0.982 1.00 92.00 97 MET A C 1
ATOM 777 O O . MET A 1 97 ? -10.634 0.206 -2.145 1.00 92.00 97 MET A O 1
ATOM 781 N N . PHE A 1 98 ? -11.818 1.419 -0.672 1.00 91.75 98 PHE A N 1
ATOM 782 C CA . PHE A 1 98 ? -12.594 2.141 -1.676 1.00 91.75 98 PHE A CA 1
ATOM 783 C C . PHE A 1 98 ? -11.702 3.044 -2.536 1.00 91.75 98 PHE A C 1
ATOM 785 O O . PHE A 1 98 ? -11.755 2.957 -3.762 1.00 91.75 98 PHE A O 1
ATOM 792 N N . ASN A 1 99 ? -10.835 3.838 -1.903 1.00 88.50 99 ASN A N 1
ATOM 793 C CA . ASN A 1 99 ? -9.910 4.740 -2.593 1.00 88.50 99 ASN A CA 1
ATOM 794 C C . ASN A 1 99 ? -8.997 3.983 -3.566 1.00 88.50 99 ASN A C 1
ATOM 796 O O . ASN A 1 99 ? -8.783 4.435 -4.691 1.00 88.50 99 ASN A O 1
ATOM 800 N N . LEU A 1 100 ? -8.507 2.805 -3.164 1.00 87.94 100 LEU A N 1
ATOM 801 C CA . LEU A 1 100 ? -7.704 1.952 -4.035 1.00 87.94 100 LEU A CA 1
ATOM 802 C C . LEU A 1 100 ? -8.481 1.527 -5.291 1.00 87.94 100 LEU A C 1
ATOM 804 O O . LEU A 1 100 ? -7.995 1.661 -6.415 1.00 87.94 100 LEU A O 1
ATOM 808 N N . LEU A 1 101 ? -9.701 1.020 -5.098 1.00 84.25 101 LEU A N 1
ATOM 809 C CA . LEU A 1 101 ? -10.549 0.535 -6.188 1.00 84.25 101 LEU A CA 1
ATOM 810 C C . LEU A 1 101 ? -10.977 1.656 -7.145 1.00 84.25 101 LEU A C 1
ATOM 812 O O . LEU A 1 101 ? -11.176 1.399 -8.332 1.00 84.25 101 LEU A O 1
ATOM 816 N N . GLU A 1 102 ? -11.116 2.887 -6.655 1.00 79.94 102 GLU A N 1
ATOM 817 C CA . GLU A 1 102 ? -11.455 4.040 -7.490 1.00 79.94 102 GLU A CA 1
ATOM 818 C C . GLU A 1 102 ? -10.252 4.555 -8.303 1.00 79.94 102 GLU A C 1
ATOM 820 O O . GLU A 1 102 ? -10.410 4.920 -9.475 1.00 79.94 102 GLU A O 1
ATOM 825 N N . SER A 1 103 ? -9.057 4.557 -7.703 1.00 70.62 103 SER A N 1
ATOM 826 C CA . SER A 1 103 ? -7.844 5.155 -8.277 1.00 70.62 103 SER A CA 1
ATOM 827 C C . SER A 1 103 ? -7.159 4.268 -9.331 1.00 70.62 103 SER A C 1
ATOM 829 O O . SER A 1 103 ? -6.788 4.748 -10.408 1.00 70.62 103 SER A O 1
ATOM 831 N N . ASP A 1 104 ? -7.024 2.962 -9.087 1.00 62.47 104 ASP A N 1
ATOM 832 C CA . ASP A 1 104 ? -6.076 2.144 -9.862 1.00 62.47 104 ASP A CA 1
ATOM 833 C C . ASP A 1 104 ? -6.616 1.581 -11.173 1.00 62.47 104 ASP A C 1
ATOM 835 O O . ASP A 1 104 ? -5.873 1.442 -12.148 1.00 62.47 104 ASP A O 1
ATOM 839 N N . VAL A 1 105 ? -7.920 1.316 -11.264 1.00 55.22 105 VAL A N 1
ATOM 840 C CA . VAL A 1 105 ? -8.500 0.753 -12.497 1.00 55.22 105 VAL A CA 1
ATOM 841 C C . VAL A 1 105 ? -8.474 1.777 -13.639 1.00 55.22 105 VAL A C 1
ATOM 843 O O . VAL A 1 105 ? -8.441 1.411 -14.812 1.00 55.22 105 VAL A O 1
ATOM 846 N N . ARG A 1 106 ? -8.468 3.076 -13.318 1.00 50.56 106 ARG A N 1
ATOM 847 C CA . ARG A 1 106 ? -8.514 4.146 -14.321 1.00 50.56 106 ARG A CA 1
ATOM 848 C C . ARG A 1 106 ? -7.118 4.602 -14.743 1.00 50.56 106 ARG A C 1
ATOM 8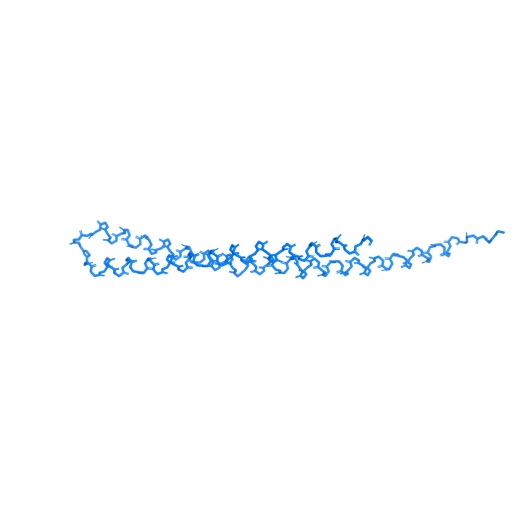50 O O . ARG A 1 106 ? -6.868 4.746 -15.937 1.00 50.56 106 ARG A O 1
ATOM 857 N N . ASN A 1 107 ? -6.198 4.780 -13.796 1.00 55.19 107 ASN A N 1
ATOM 858 C CA . ASN A 1 107 ? -4.895 5.381 -14.090 1.00 55.19 107 ASN A CA 1
ATOM 859 C C . ASN A 1 107 ? -3.882 4.394 -14.685 1.00 55.19 107 ASN A C 1
ATOM 861 O O . ASN A 1 107 ? -3.035 4.810 -15.472 1.00 55.19 107 ASN A O 1
ATOM 865 N N . MET A 1 108 ? -3.994 3.095 -14.388 1.00 57.97 108 MET A N 1
ATOM 866 C CA . M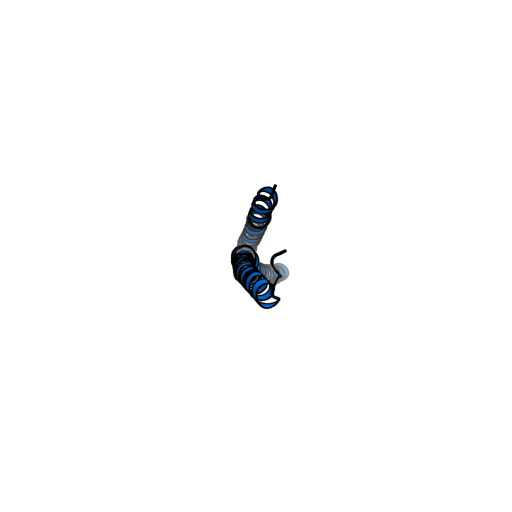ET A 1 108 ? -3.053 2.090 -14.894 1.00 57.97 108 MET A CA 1
ATOM 867 C C . MET A 1 108 ? -3.252 1.759 -16.388 1.00 57.97 108 MET A C 1
ATOM 869 O O . MET A 1 108 ? -2.301 1.397 -17.077 1.00 57.97 108 MET A O 1
ATOM 873 N N . PHE A 1 109 ? -4.471 1.912 -16.919 1.00 55.84 109 PHE A N 1
ATOM 874 C CA . PHE A 1 109 ? -4.804 1.535 -18.303 1.00 55.84 109 PHE A CA 1
ATOM 875 C C . PHE A 1 109 ? -4.871 2.709 -19.290 1.00 55.84 109 PHE A C 1
ATOM 877 O O . PHE A 1 109 ? -4.830 2.487 -20.501 1.00 55.84 109 PHE A O 1
ATOM 884 N N . LEU A 1 110 ? -4.947 3.955 -18.811 1.00 55.28 110 LEU A N 1
ATOM 885 C CA . LEU A 1 110 ? -4.994 5.134 -19.681 1.00 55.28 110 LEU A CA 1
ATOM 886 C C . LEU A 1 110 ? -3.730 5.343 -20.551 1.00 55.28 110 LEU A C 1
ATOM 888 O O . LEU A 1 110 ? -3.901 5.595 -21.746 1.00 55.28 110 LEU A O 1
ATOM 892 N N . PRO A 1 111 ? -2.485 5.214 -20.038 1.00 55.75 111 PRO A N 1
ATOM 893 C CA . PRO A 1 111 ? -1.288 5.473 -20.850 1.00 55.75 111 PRO A CA 1
ATOM 894 C C . PRO A 1 111 ? -1.015 4.389 -21.908 1.00 55.75 111 PRO A C 1
ATOM 896 O O . PRO A 1 111 ? -0.445 4.679 -22.957 1.00 55.75 111 PRO A O 1
ATOM 899 N N . LEU A 1 112 ? -1.489 3.155 -21.699 1.00 51.09 112 LEU A N 1
ATOM 900 C CA . LEU A 1 112 ? -1.391 2.083 -22.701 1.00 51.09 112 LEU A CA 1
ATOM 901 C C . LEU A 1 112 ? -2.331 2.310 -23.895 1.00 51.09 112 LEU A C 1
ATOM 903 O O . LEU A 1 112 ? -2.056 1.849 -25.003 1.00 51.09 112 LEU A O 1
ATOM 907 N N . HIS A 1 113 ? -3.440 3.029 -23.699 1.00 49.09 113 HIS A N 1
ATOM 908 C CA . HIS A 1 113 ? -4.412 3.252 -24.767 1.00 49.09 113 HIS A CA 1
ATOM 909 C C . HIS A 1 113 ? -4.024 4.408 -25.700 1.00 49.09 113 HIS A C 1
ATOM 911 O O . HIS A 1 113 ? -4.356 4.374 -26.884 1.00 49.09 113 HIS A O 1
ATOM 917 N N . THR A 1 114 ? -3.283 5.406 -25.212 1.00 50.44 114 THR A N 1
ATOM 918 C CA . THR A 1 114 ? -2.863 6.559 -26.026 1.00 50.44 114 THR A CA 1
ATOM 919 C C . THR A 1 114 ? -1.686 6.242 -26.950 1.00 50.44 114 THR A C 1
ATOM 921 O O . THR A 1 114 ? -1.658 6.744 -28.073 1.00 50.44 114 THR A O 1
ATOM 924 N N . HIS A 1 115 ? -0.760 5.363 -26.549 1.00 50.25 115 HIS A N 1
ATOM 925 C CA . HIS A 1 115 ? 0.403 5.010 -27.377 1.00 50.25 115 HIS A CA 1
ATOM 926 C C . HIS A 1 115 ? 0.095 3.999 -28.497 1.00 50.25 115 HIS A C 1
ATOM 928 O O . HIS A 1 115 ? 0.693 4.079 -29.569 1.00 50.25 115 HIS A O 1
ATOM 934 N N . CYS A 1 116 ? -0.891 3.107 -28.335 1.00 45.94 116 CYS A N 1
ATOM 935 C CA . CYS A 1 116 ? -1.268 2.170 -29.405 1.00 45.94 116 CYS A CA 1
ATOM 936 C C . CYS A 1 116 ? -2.072 2.806 -30.558 1.00 45.94 116 CYS A C 1
ATOM 938 O O . CYS A 1 116 ? -2.205 2.186 -31.613 1.00 45.94 116 CYS A O 1
ATOM 940 N N . VAL A 1 117 ? -2.611 4.021 -30.399 1.00 47.09 117 VAL A N 1
ATOM 941 C CA . VAL A 1 117 ? -3.421 4.690 -31.442 1.00 47.09 117 VAL A CA 1
ATOM 942 C C . VAL A 1 117 ? -2.590 5.665 -32.298 1.00 47.09 117 VAL A C 1
ATOM 944 O O . VAL A 1 117 ? -3.049 6.085 -33.355 1.00 47.09 117 VAL A O 1
ATOM 947 N N . GLY A 1 118 ? -1.343 5.964 -31.913 1.00 45.22 118 GLY A N 1
ATOM 948 C CA . GLY A 1 118 ? -0.460 6.909 -32.614 1.00 45.22 118 GLY A CA 1
ATOM 949 C C . GLY A 1 118 ? 0.467 6.323 -33.691 1.00 45.22 118 GLY A C 1
ATOM 950 O O . GLY A 1 118 ? 1.312 7.049 -34.198 1.00 45.22 118 GLY A O 1
ATOM 951 N N . SER A 1 119 ? 0.360 5.033 -34.030 1.00 40.62 119 SER A N 1
ATOM 952 C CA . SER A 1 119 ? 1.178 4.376 -35.075 1.00 40.62 119 SER A CA 1
ATOM 953 C C . SER A 1 119 ? 0.331 3.850 -36.241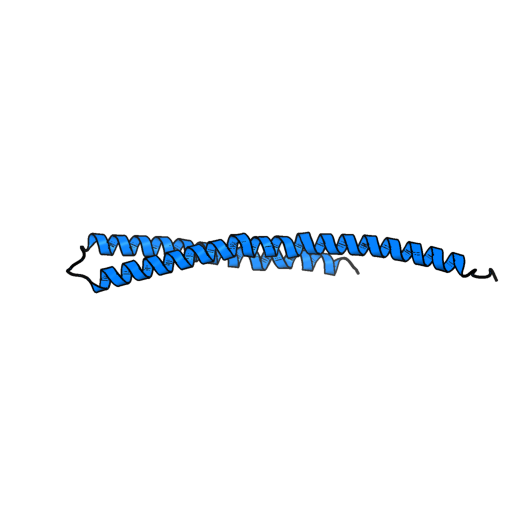 1.00 40.62 119 SER A C 1
ATOM 955 O O . SER A 1 119 ? 0.430 2.683 -36.625 1.00 40.62 119 SER A O 1
ATOM 957 N N . ARG A 1 120 ? -0.535 4.706 -36.792 1.00 39.47 120 ARG A N 1
ATOM 958 C CA . ARG A 1 120 ? -1.135 4.526 -38.120 1.00 39.47 120 ARG A CA 1
ATOM 959 C C . ARG A 1 120 ? -0.988 5.790 -38.944 1.00 39.47 120 ARG A C 1
ATOM 961 O O . ARG A 1 120 ? -1.201 6.875 -38.364 1.00 39.47 120 ARG A O 1
#

Secondary structure (DSSP, 8-state):
-----HHHHHHHHHHHHHHHHHHHHHHHHHHIIIIIHHHHHIIIIIIHHHHHHHHHHHHHHHHHHHHHHTBTTB-HHHHHHHHHHHHHHHHHHHHHHHHHHHHHHHHTTHHHHHHTTS--

InterPro domains:
  IPR004148 BAR domain [PF03114] (8-107)
  IPR004148 BAR domain [PS51021] (1-120)
  IPR027267 AH/BAR domain superfamily [G3DSA:1.20.1270.60] (5-109)
  IPR027267 AH/BAR domain superfamily [SSF103657] (7-105)

Radius of gyration: 29.01 Å; chains: 1; bounding box: 54×19×95 Å

Foldseek 3Di:
DPDPDVVVVVVVVVVVVVVVVVVVVVVVVCCCVLPVVVVVCCVVPLVVVLVVLVVQLVVLVVLLVVQVVVPVVHDPVSNVVSVVSNVVSVVVSVVSVVVSVVPCVPRNCVVVVVVVVPPD

Organism: Oncorhynchus tshawytscha (NCBI:txid74940)

pLDDT: mean 84.8, std 16.33, range [39.47, 97.81]

Sequence (120 aa):
MPLCVPGLALIDAGESMRELGEVKDALDMEVKQNFLDPLQTLHDKDLKEIAHHLKKLEGRRLDFDYKKKRQGKVTDDEIKQALEKFDDTKEIAELSMFNLLESDVRNMFLPLHTHCVGSR